Protein AF-A0A821MUF7-F1 (afdb_monomer_lite)

pLDDT: mean 85.92, std 6.58, range [56.72, 94.19]

Radius of gyration: 15.75 Å; chains: 1; bounding box: 33×28×43 Å

Structure (mmCIF, N/CA/C/O backbone):
data_AF-A0A821MUF7-F1
#
_entry.id   AF-A0A821MUF7-F1
#
loop_
_atom_site.group_PDB
_atom_site.id
_atom_site.type_symbol
_atom_site.label_atom_id
_atom_site.label_alt_id
_atom_site.label_comp_id
_atom_site.label_asym_id
_atom_site.label_entity_id
_atom_site.label_seq_id
_atom_site.pdbx_PDB_ins_code
_atom_site.Cartn_x
_atom_site.Cartn_y
_atom_site.Cartn_z
_atom_site.occupancy
_atom_site.B_iso_or_equiv
_atom_site.auth_seq_id
_atom_site.auth_comp_id
_atom_site.auth_asym_id
_atom_site.auth_atom_id
_atom_site.pdbx_PDB_model_num
ATOM 1 N N . MET A 1 1 ? -13.525 19.115 3.798 1.00 56.72 1 MET A N 1
ATOM 2 C CA . MET A 1 1 ? -12.127 18.654 4.001 1.00 56.72 1 MET A CA 1
ATOM 3 C C . MET A 1 1 ? -12.056 17.637 5.155 1.00 56.72 1 MET A C 1
ATOM 5 O O . MET A 1 1 ? -11.367 17.854 6.139 1.00 56.72 1 MET A O 1
ATOM 9 N N . THR A 1 2 ? -12.785 16.516 5.065 1.00 71.50 2 THR A N 1
ATOM 10 C CA . THR A 1 2 ? -12.882 15.529 6.174 1.00 71.50 2 THR A CA 1
ATOM 11 C C . THR A 1 2 ? -12.138 14.222 5.870 1.00 71.50 2 THR A C 1
ATOM 13 O O . THR A 1 2 ? -11.699 13.539 6.784 1.00 71.50 2 THR A O 1
ATOM 16 N N . TYR A 1 3 ? -11.907 13.927 4.587 1.00 76.81 3 TYR A N 1
ATOM 17 C CA . TYR A 1 3 ? -11.250 12.710 4.093 1.00 76.81 3 TYR A CA 1
ATOM 18 C C . TYR A 1 3 ? -9.830 12.519 4.662 1.00 76.81 3 TYR A C 1
ATOM 20 O O . TYR A 1 3 ? -9.464 11.447 5.125 1.00 76.81 3 TYR A O 1
ATOM 28 N N . TRP A 1 4 ? -9.031 13.584 4.728 1.00 81.88 4 TRP A N 1
ATOM 29 C CA . TRP A 1 4 ? -7.611 13.508 5.096 1.00 81.88 4 TRP A CA 1
ATOM 30 C C . TRP A 1 4 ? -7.336 13.333 6.598 1.00 81.88 4 TRP A C 1
ATOM 32 O O . TRP A 1 4 ? -6.173 13.269 6.994 1.00 81.88 4 TRP A O 1
ATOM 42 N N . LYS A 1 5 ? -8.366 13.278 7.453 1.00 82.38 5 LYS A N 1
ATOM 43 C CA . LYS A 1 5 ? -8.169 13.151 8.906 1.00 82.38 5 LYS A CA 1
ATOM 44 C C . LYS A 1 5 ? -7.809 11.730 9.342 1.00 82.38 5 LYS A C 1
ATOM 46 O O . LYS A 1 5 ? -7.069 11.576 10.306 1.00 82.38 5 LYS A O 1
ATOM 51 N N . THR A 1 6 ? -8.288 10.711 8.636 1.00 84.62 6 THR A N 1
ATOM 52 C CA . THR A 1 6 ? -8.093 9.313 9.038 1.00 84.62 6 THR A CA 1
ATOM 53 C C . THR A 1 6 ? -6.763 8.774 8.520 1.00 84.62 6 THR A C 1
ATOM 55 O O . THR A 1 6 ? -6.478 8.869 7.326 1.00 84.62 6 THR A O 1
ATOM 58 N N . PHE A 1 7 ? -5.966 8.162 9.400 1.00 85.12 7 PHE A N 1
ATOM 59 C CA . PHE A 1 7 ? -4.708 7.496 9.039 1.00 85.12 7 PHE A CA 1
ATOM 60 C C . PHE A 1 7 ? -4.903 6.450 7.930 1.00 85.12 7 PHE A C 1
ATOM 62 O O . PHE A 1 7 ? -4.216 6.497 6.912 1.00 85.12 7 PHE A O 1
ATOM 69 N N . TRP A 1 8 ? -5.916 5.591 8.073 1.00 87.12 8 TRP A N 1
ATOM 70 C CA . TRP A 1 8 ? -6.285 4.557 7.099 1.00 87.12 8 TRP A CA 1
ATOM 71 C C . TRP A 1 8 ? -6.467 5.075 5.684 1.00 87.12 8 TRP A C 1
ATOM 73 O O . TRP A 1 8 ? -6.082 4.436 4.716 1.00 87.12 8 TRP A O 1
ATOM 83 N N . ASN A 1 9 ? -7.021 6.270 5.571 1.00 89.06 9 ASN A N 1
ATOM 84 C CA . ASN A 1 9 ? -7.330 6.857 4.293 1.00 89.06 9 ASN A CA 1
ATOM 85 C C . ASN A 1 9 ? -6.089 7.444 3.597 1.00 89.06 9 ASN A C 1
ATOM 87 O O . ASN A 1 9 ? -5.983 7.427 2.375 1.00 89.06 9 ASN A O 1
ATOM 91 N N . LYS A 1 10 ? -5.104 7.908 4.377 1.00 90.06 10 LYS A N 1
ATOM 92 C CA . LYS A 1 10 ? -3.781 8.279 3.851 1.00 90.06 10 LYS A CA 1
ATOM 93 C C . LYS A 1 10 ? -3.006 7.043 3.389 1.00 90.06 10 LYS A C 1
ATOM 95 O O . LYS A 1 10 ? -2.361 7.099 2.348 1.00 90.06 10 LYS A O 1
ATOM 100 N N . LEU A 1 11 ? -3.094 5.943 4.144 1.00 90.94 11 LEU A N 1
ATOM 101 C CA . LEU A 1 11 ? -2.501 4.651 3.784 1.00 90.94 11 LEU A CA 1
ATOM 102 C C . LEU A 1 11 ? -3.088 4.116 2.467 1.00 90.94 11 LEU A C 1
ATOM 104 O O . LEU A 1 11 ? -2.343 3.650 1.610 1.00 90.94 11 LEU A O 1
ATOM 108 N N . ASP A 1 12 ? -4.405 4.229 2.288 1.00 91.00 12 ASP A N 1
ATOM 109 C CA . ASP A 1 12 ? -5.109 3.803 1.073 1.00 91.00 12 ASP A CA 1
ATOM 110 C C . ASP A 1 12 ? -4.623 4.588 -0.155 1.00 91.00 12 ASP A C 1
ATOM 112 O O . ASP A 1 12 ? -4.209 4.005 -1.154 1.00 91.00 12 ASP A O 1
ATOM 116 N N . VAL A 1 13 ? -4.546 5.920 -0.039 1.00 92.75 13 VAL A N 1
ATOM 117 C CA . VAL A 1 13 ? -4.007 6.788 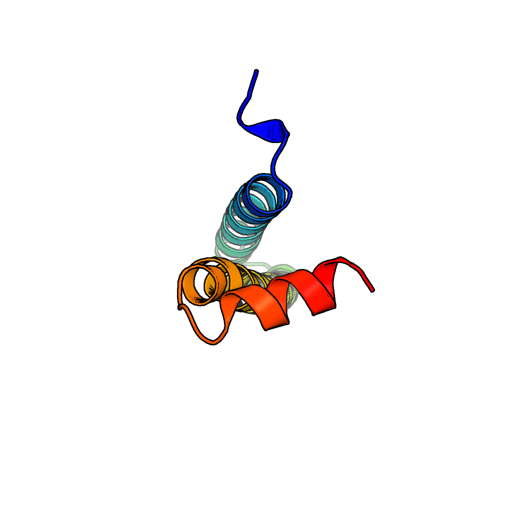-1.100 1.00 92.75 13 VAL A CA 1
ATOM 118 C C . VAL A 1 13 ? -2.546 6.451 -1.411 1.00 92.75 13 VAL A C 1
ATOM 120 O O . VAL A 1 13 ? -2.180 6.376 -2.583 1.00 92.75 13 VAL A O 1
ATOM 123 N N . LEU A 1 14 ? -1.714 6.219 -0.390 1.00 92.44 14 LEU A N 1
ATOM 124 C CA . LEU A 1 14 ? -0.314 5.829 -0.577 1.00 92.44 14 LEU A CA 1
ATOM 125 C C . LEU A 1 14 ? -0.193 4.500 -1.333 1.00 92.44 14 LEU A C 1
ATOM 127 O O . LEU A 1 14 ? 0.607 4.412 -2.260 1.00 92.44 14 LEU A O 1
ATOM 131 N N . SER A 1 15 ? -1.000 3.504 -0.962 1.00 92.19 15 SER A N 1
ATOM 132 C CA . SER A 1 15 ? -1.002 2.177 -1.592 1.00 92.19 15 SER A CA 1
ATOM 133 C C . SER A 1 15 ? -1.421 2.281 -3.059 1.00 92.19 15 SER A C 1
ATOM 135 O O . SER A 1 15 ? -0.722 1.811 -3.946 1.00 92.19 15 SER A O 1
ATOM 137 N N . ILE A 1 16 ? -2.489 3.025 -3.361 1.00 93.75 16 ILE A N 1
ATOM 138 C CA . ILE A 1 16 ? -2.929 3.241 -4.747 1.00 93.75 16 ILE A CA 1
ATOM 139 C C . ILE A 1 16 ? -1.819 3.894 -5.590 1.00 93.75 16 ILE A C 1
ATOM 141 O O . ILE A 1 16 ? -1.564 3.464 -6.716 1.00 93.75 16 ILE A O 1
ATOM 145 N N . ILE A 1 17 ? -1.130 4.909 -5.056 1.00 94.06 17 ILE A N 1
ATOM 146 C CA . ILE A 1 17 ? -0.014 5.563 -5.758 1.00 94.06 17 ILE A CA 1
ATOM 147 C C . ILE A 1 17 ? 1.139 4.575 -5.987 1.00 94.06 17 ILE A C 1
ATOM 149 O O . ILE A 1 17 ? 1.656 4.504 -7.103 1.00 94.06 17 ILE A O 1
ATOM 153 N N . LEU A 1 18 ? 1.530 3.804 -4.964 1.00 92.50 18 LEU A N 1
ATOM 154 C CA . LEU A 1 18 ? 2.604 2.811 -5.068 1.00 92.50 18 LEU A CA 1
ATOM 155 C C . LEU A 1 18 ? 2.286 1.744 -6.118 1.00 92.50 18 LEU A C 1
ATOM 157 O O . LEU A 1 18 ? 3.152 1.408 -6.929 1.00 92.50 18 LEU A O 1
ATOM 161 N N . PHE A 1 19 ? 1.042 1.268 -6.140 1.00 93.12 19 PHE A N 1
ATOM 162 C CA . PHE A 1 19 ? 0.559 0.309 -7.119 1.00 93.12 19 PHE A CA 1
ATOM 163 C C . PHE A 1 19 ? 0.691 0.847 -8.546 1.00 93.12 19 PHE A C 1
ATOM 165 O O . PHE A 1 19 ? 1.279 0.180 -9.396 1.00 93.12 19 PHE A O 1
ATOM 172 N N . PHE A 1 20 ? 0.217 2.069 -8.817 1.00 94.19 20 PHE A N 1
ATOM 173 C CA . PHE A 1 20 ? 0.351 2.669 -10.149 1.00 94.19 20 PHE A CA 1
ATOM 174 C C . PHE A 1 20 ? 1.813 2.880 -10.543 1.00 94.19 20 PHE A C 1
ATOM 176 O O . PHE A 1 20 ? 2.176 2.585 -11.681 1.00 94.19 20 PHE A O 1
ATOM 183 N N . VAL A 1 21 ? 2.664 3.336 -9.621 1.00 91.56 21 VAL A N 1
ATOM 184 C CA . VAL A 1 21 ? 4.101 3.499 -9.884 1.00 91.56 21 VAL A CA 1
ATOM 185 C C . VAL A 1 21 ? 4.739 2.154 -10.229 1.00 91.56 21 VAL A C 1
ATOM 187 O O . VAL A 1 21 ? 5.377 2.047 -11.273 1.00 91.56 21 VAL A O 1
ATOM 190 N N . GLY A 1 22 ? 4.526 1.114 -9.416 1.00 89.75 22 GLY A N 1
ATOM 191 C CA . GLY A 1 22 ? 5.051 -0.230 -9.672 1.00 89.75 22 GLY A CA 1
ATOM 192 C C . GLY A 1 22 ? 4.505 -0.849 -10.962 1.00 89.75 22 GLY A C 1
ATOM 193 O O . GLY A 1 22 ? 5.244 -1.502 -11.700 1.00 89.75 22 GLY A O 1
ATOM 194 N N . PHE A 1 23 ? 3.234 -0.593 -11.277 1.00 90.25 23 PHE A N 1
ATOM 195 C CA . PHE A 1 23 ? 2.595 -1.046 -12.508 1.00 90.25 23 PHE A CA 1
ATOM 196 C C . PHE A 1 23 ? 3.201 -0.368 -13.739 1.00 90.25 23 PHE A C 1
ATOM 198 O O . PHE A 1 23 ? 3.597 -1.065 -14.667 1.00 90.25 23 PHE A O 1
ATOM 205 N N . ILE A 1 24 ? 3.357 0.961 -13.739 1.00 90.81 24 ILE A N 1
ATOM 206 C CA . ILE A 1 24 ? 3.986 1.706 -14.843 1.00 90.81 24 ILE A CA 1
ATOM 207 C C . ILE A 1 24 ? 5.437 1.252 -15.038 1.00 90.81 24 ILE A C 1
ATOM 209 O O . ILE A 1 24 ? 5.850 0.990 -16.169 1.00 90.81 24 ILE A O 1
ATOM 213 N N . LEU A 1 25 ? 6.193 1.094 -13.947 1.00 87.56 25 LEU A N 1
ATOM 214 C CA . LEU A 1 25 ? 7.597 0.675 -13.987 1.00 87.56 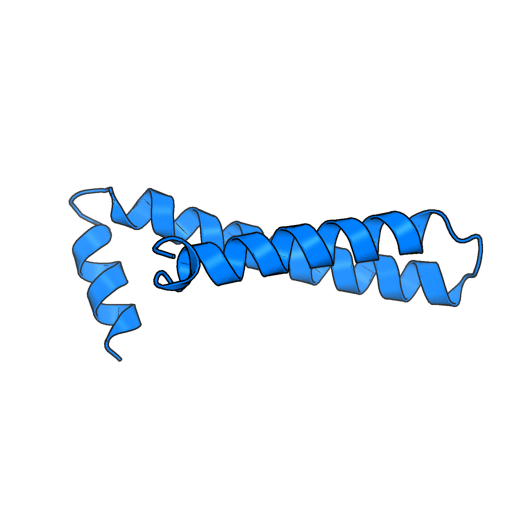25 LEU A CA 1
ATOM 215 C C . LEU A 1 25 ? 7.775 -0.723 -14.606 1.00 87.56 25 LEU A C 1
ATOM 217 O O . LEU A 1 25 ? 8.813 -1.001 -15.204 1.00 87.56 25 LEU A O 1
ATOM 221 N N . ARG A 1 26 ? 6.743 -1.576 -14.537 1.00 84.69 26 ARG A N 1
ATOM 222 C CA . ARG A 1 26 ? 6.720 -2.902 -15.169 1.00 84.69 26 ARG A CA 1
ATOM 223 C C . ARG A 1 26 ? 6.572 -2.865 -16.694 1.00 84.69 26 ARG A C 1
ATOM 225 O O . ARG A 1 26 ? 7.011 -3.807 -17.347 1.00 84.69 26 ARG A O 1
ATOM 232 N N . PHE A 1 27 ? 5.980 -1.817 -17.271 1.00 85.12 27 PHE A N 1
ATOM 233 C CA . PHE A 1 27 ? 5.846 -1.678 -18.732 1.00 85.12 27 PHE A CA 1
ATOM 234 C C . PHE A 1 27 ? 7.077 -1.058 -19.400 1.00 85.12 27 PHE A C 1
ATOM 236 O O . PHE A 1 27 ? 7.150 -1.019 -20.627 1.00 85.12 27 PHE A O 1
ATOM 243 N N . ILE A 1 28 ? 8.049 -0.586 -18.618 1.00 86.81 28 ILE A N 1
ATOM 244 C CA . ILE A 1 28 ? 9.291 -0.026 -19.143 1.00 86.81 28 ILE A CA 1
ATOM 245 C C . ILE A 1 28 ? 10.254 -1.188 -19.453 1.00 86.81 28 ILE A C 1
ATOM 247 O O . ILE A 1 28 ? 10.611 -1.933 -18.538 1.00 86.81 28 ILE A O 1
ATOM 251 N N . PRO A 1 29 ? 10.716 -1.356 -20.708 1.00 77.50 29 PRO A N 1
ATOM 252 C CA . PRO A 1 29 ? 11.604 -2.448 -21.114 1.00 77.50 29 PRO A CA 1
ATOM 253 C C . PRO A 1 29 ? 13.066 -2.170 -20.715 1.00 77.50 29 PRO A C 1
ATOM 255 O O . PRO A 1 29 ? 13.973 -2.190 -21.543 1.00 77.50 29 PRO A O 1
ATOM 258 N N . VAL A 1 30 ? 13.299 -1.871 -19.437 1.00 84.44 30 VAL A N 1
ATOM 259 C CA . VAL A 1 30 ? 14.625 -1.643 -18.848 1.00 84.44 30 VAL A CA 1
ATOM 260 C C . VAL A 1 30 ? 14.799 -2.639 -17.705 1.00 84.44 30 VAL A C 1
ATOM 262 O O . VAL A 1 30 ? 13.957 -2.711 -16.812 1.00 84.44 30 VAL A O 1
ATOM 265 N N . ALA A 1 31 ? 15.887 -3.414 -17.724 1.00 78.00 31 ALA A N 1
ATOM 266 C CA . ALA A 1 31 ? 16.125 -4.491 -16.756 1.00 78.00 31 ALA A CA 1
ATOM 267 C C . ALA A 1 31 ? 16.091 -3.999 -15.294 1.00 78.00 31 ALA A C 1
ATOM 269 O O . ALA A 1 31 ? 15.451 -4.615 -14.443 1.00 78.00 31 ALA A O 1
ATOM 270 N N . GLU A 1 32 ? 16.683 -2.834 -15.026 1.00 80.12 32 GLU A N 1
ATOM 271 C CA . GLU A 1 32 ? 16.686 -2.196 -13.701 1.00 80.12 32 GLU A CA 1
ATOM 272 C C . GLU A 1 32 ? 15.277 -1.795 -13.232 1.00 80.12 32 GLU A C 1
ATOM 274 O O . GLU A 1 32 ? 14.930 -1.932 -12.056 1.00 80.12 32 GLU A O 1
ATOM 279 N N . CYS A 1 33 ? 14.423 -1.353 -14.162 1.00 81.19 33 CYS A N 1
ATOM 280 C CA . CYS A 1 33 ? 13.036 -1.000 -13.867 1.00 81.19 33 CYS A CA 1
ATOM 281 C C . CYS A 1 33 ? 12.213 -2.224 -13.455 1.00 81.19 33 CYS A C 1
ATOM 283 O O . CYS A 1 33 ? 11.325 -2.094 -12.616 1.00 81.19 33 CYS A 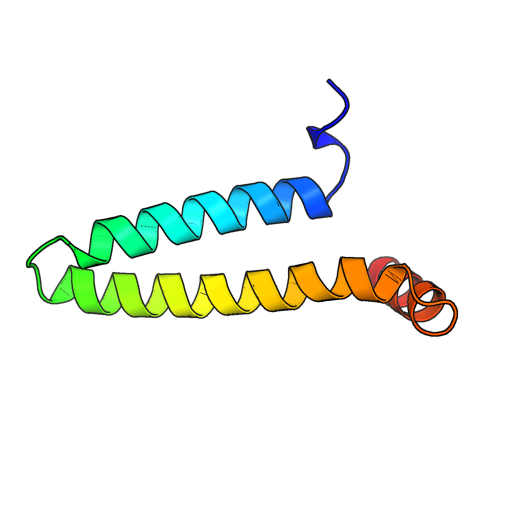O 1
ATOM 285 N N . PHE A 1 34 ? 12.536 -3.416 -13.966 1.00 84.56 34 PHE A N 1
ATOM 286 C CA . PHE A 1 34 ? 11.840 -4.647 -13.593 1.00 84.56 34 PHE A CA 1
ATOM 287 C C . PHE A 1 34 ? 12.120 -5.052 -12.138 1.00 84.56 34 PHE A C 1
ATOM 289 O O . PHE A 1 34 ? 11.188 -5.377 -11.399 1.00 84.56 34 PHE A O 1
ATOM 296 N N . CYS A 1 35 ? 13.380 -4.969 -11.696 1.00 87.62 35 CYS A N 1
ATOM 297 C CA . CYS A 1 35 ? 13.744 -5.204 -10.294 1.00 87.62 35 CYS A CA 1
ATOM 298 C C . CYS A 1 35 ? 13.060 -4.196 -9.363 1.00 87.62 35 CYS A C 1
ATOM 300 O O . CYS A 1 35 ? 12.446 -4.588 -8.368 1.00 87.62 35 CYS A O 1
ATOM 302 N N . ALA A 1 36 ? 13.097 -2.909 -9.716 1.00 88.81 36 ALA A N 1
ATOM 303 C CA . ALA A 1 36 ? 12.436 -1.865 -8.940 1.00 88.81 36 ALA A CA 1
ATOM 304 C C . ALA A 1 36 ? 10.906 -2.057 -8.887 1.00 88.81 36 ALA A C 1
ATOM 306 O O . ALA A 1 36 ? 10.310 -1.912 -7.819 1.00 88.81 36 ALA A O 1
ATOM 307 N N . ALA A 1 37 ? 10.274 -2.457 -9.997 1.00 90.00 37 ALA A N 1
ATOM 308 C CA . ALA A 1 37 ? 8.841 -2.745 -10.058 1.00 90.00 37 ALA A CA 1
ATOM 309 C C . ALA A 1 37 ? 8.465 -3.907 -9.130 1.00 90.00 37 ALA A C 1
ATOM 311 O O . ALA A 1 37 ? 7.460 -3.845 -8.424 1.00 90.00 37 ALA A O 1
ATOM 312 N N . HIS A 1 38 ? 9.285 -4.959 -9.104 1.00 89.12 38 HIS A N 1
ATOM 313 C CA . HIS A 1 38 ? 9.035 -6.134 -8.277 1.00 89.12 38 HIS A CA 1
ATOM 314 C C . HIS A 1 38 ? 9.133 -5.816 -6.778 1.00 89.12 38 HIS A C 1
ATOM 316 O O . HIS A 1 38 ? 8.283 -6.247 -5.996 1.00 89.12 38 HIS A O 1
ATOM 322 N N . ILE A 1 39 ? 10.118 -5.004 -6.383 1.00 92.00 39 ILE A N 1
ATOM 323 C CA . ILE A 1 39 ? 10.263 -4.528 -5.000 1.00 92.00 39 ILE A CA 1
ATOM 324 C C . ILE A 1 39 ? 9.078 -3.633 -4.617 1.00 92.00 39 ILE A C 1
ATOM 326 O O . ILE A 1 39 ? 8.462 -3.852 -3.574 1.00 92.00 39 ILE A O 1
ATOM 330 N N . ALA A 1 40 ? 8.716 -2.672 -5.472 1.00 91.56 40 ALA A N 1
ATOM 331 C CA . ALA A 1 40 ? 7.600 -1.762 -5.224 1.00 91.56 40 ALA A CA 1
ATOM 332 C C . ALA A 1 40 ? 6.270 -2.514 -5.049 1.00 91.56 40 ALA A C 1
ATOM 334 O O . ALA A 1 40 ? 5.558 -2.277 -4.077 1.00 91.56 40 ALA A O 1
ATOM 335 N N . LEU A 1 41 ? 5.971 -3.474 -5.929 1.00 91.88 41 LEU A N 1
ATOM 336 C CA . LEU A 1 41 ? 4.759 -4.295 -5.835 1.00 91.88 41 LEU A CA 1
ATOM 337 C C . LEU A 1 41 ? 4.762 -5.219 -4.603 1.00 91.88 41 LEU A C 1
ATOM 339 O O . LEU A 1 41 ? 3.709 -5.476 -4.026 1.00 91.88 41 LEU A O 1
ATOM 343 N N . SER A 1 42 ? 5.930 -5.693 -4.159 1.00 92.88 42 SER A N 1
ATOM 344 C CA . SER A 1 42 ? 6.041 -6.499 -2.930 1.00 92.88 42 SER A CA 1
ATOM 345 C C . SER A 1 42 ? 5.730 -5.674 -1.672 1.00 92.88 42 SER A C 1
ATOM 347 O O . SER A 1 42 ? 5.065 -6.151 -0.748 1.00 92.88 42 SER A O 1
ATOM 349 N N . ILE A 1 43 ? 6.181 -4.416 -1.643 1.00 92.94 43 ILE A N 1
ATOM 350 C CA . ILE A 1 43 ? 5.843 -3.466 -0.573 1.00 92.94 43 ILE A CA 1
ATOM 351 C C . ILE A 1 43 ? 4.353 -3.112 -0.635 1.00 92.94 43 ILE A C 1
ATOM 353 O O . ILE A 1 43 ? 3.693 -3.102 0.402 1.00 92.94 43 ILE A O 1
ATOM 357 N N . ASP A 1 44 ? 3.810 -2.891 -1.833 1.00 93.69 44 ASP A N 1
ATOM 358 C CA . ASP A 1 44 ? 2.391 -2.587 -2.039 1.00 93.69 44 ASP A CA 1
ATOM 359 C C . ASP A 1 44 ? 1.479 -3.676 -1.453 1.00 93.69 44 ASP A C 1
ATOM 361 O O . ASP A 1 44 ? 0.599 -3.389 -0.642 1.00 93.69 44 ASP A O 1
ATOM 365 N N . VAL A 1 45 ? 1.762 -4.948 -1.748 1.00 91.25 45 VAL A N 1
ATOM 366 C CA . VAL A 1 45 ? 1.039 -6.091 -1.161 1.00 91.25 45 VAL A CA 1
ATOM 367 C C . VAL A 1 45 ? 1.077 -6.067 0.374 1.00 91.25 45 VAL A C 1
ATOM 369 O O . VAL A 1 45 ? 0.070 -6.356 1.023 1.00 91.25 45 VAL A O 1
ATOM 372 N N . SER A 1 46 ? 2.202 -5.675 0.975 1.00 93.38 46 SER A N 1
ATOM 373 C CA . SER A 1 46 ? 2.313 -5.541 2.436 1.00 93.38 46 SER A CA 1
ATOM 374 C C . SER A 1 46 ? 1.397 -4.439 2.988 1.00 93.38 46 SER A C 1
ATOM 376 O O . SER A 1 46 ? 0.772 -4.624 4.036 1.00 93.38 46 SER A O 1
ATOM 378 N N . LEU A 1 47 ? 1.249 -3.319 2.272 1.00 91.56 47 LEU A N 1
ATOM 379 C CA . LEU A 1 47 ? 0.324 -2.240 2.641 1.00 91.56 47 LEU A CA 1
ATOM 380 C C . LEU A 1 47 ? -1.144 -2.687 2.543 1.00 91.56 47 LEU A C 1
ATOM 382 O O . LEU A 1 47 ? -1.943 -2.376 3.431 1.00 91.56 47 LEU A O 1
ATOM 386 N N . TRP A 1 48 ? -1.493 -3.490 1.536 1.00 89.88 48 TRP A N 1
ATOM 387 C CA . TRP A 1 48 ? -2.829 -4.088 1.413 1.00 89.88 48 TRP A CA 1
ATOM 388 C C . TRP A 1 48 ? -3.169 -5.051 2.563 1.00 89.88 48 TRP A C 1
ATOM 390 O O . TRP A 1 48 ? -4.315 -5.088 3.031 1.00 89.88 48 TRP A O 1
ATOM 400 N N . PHE A 1 49 ? -2.185 -5.786 3.092 1.00 90.75 49 PHE A N 1
ATOM 401 C CA . PHE A 1 49 ? -2.387 -6.581 4.309 1.00 90.75 49 PHE A CA 1
ATOM 402 C C . PHE A 1 49 ? -2.678 -5.701 5.527 1.00 90.75 49 PHE A C 1
ATOM 404 O O . PHE A 1 49 ? -3.590 -6.011 6.296 1.00 90.75 49 PHE A O 1
ATOM 411 N N . ILE A 1 50 ? -1.977 -4.573 5.676 1.00 89.50 50 ILE A N 1
ATOM 412 C CA . ILE A 1 50 ? -2.261 -3.603 6.743 1.00 89.50 50 ILE A CA 1
ATOM 413 C C . ILE A 1 50 ? -3.682 -3.051 6.584 1.00 89.50 50 ILE A C 1
ATOM 415 O O . ILE A 1 50 ? -4.425 -3.004 7.561 1.00 89.50 50 ILE A O 1
ATOM 419 N N . ARG A 1 51 ? -4.117 -2.715 5.363 1.00 87.38 51 ARG A N 1
ATOM 420 C CA . ARG A 1 51 ? -5.489 -2.250 5.083 1.00 87.38 51 ARG A CA 1
ATOM 421 C C . ARG A 1 51 ? -6.560 -3.250 5.523 1.00 87.38 51 ARG A C 1
ATOM 423 O O . ARG A 1 51 ? -7.618 -2.838 5.998 1.00 87.38 51 ARG A O 1
ATOM 430 N N . SER A 1 52 ? -6.278 -4.546 5.419 1.00 84.25 52 SER A N 1
ATOM 431 C CA . SER A 1 52 ? -7.189 -5.602 5.875 1.00 84.25 52 SER A CA 1
ATOM 432 C C . SER A 1 52 ? -7.410 -5.580 7.399 1.00 84.25 52 SER A C 1
ATOM 434 O O . SER A 1 52 ? -8.464 -6.012 7.866 1.00 84.25 52 SER A O 1
ATOM 436 N N . LEU A 1 53 ? -6.482 -5.016 8.187 1.00 87.31 53 LEU A N 1
ATOM 437 C CA . LEU A 1 53 ? -6.640 -4.847 9.640 1.00 87.31 53 LEU A CA 1
ATOM 438 C C . LEU A 1 53 ? -7.788 -3.899 10.003 1.00 87.31 53 LEU 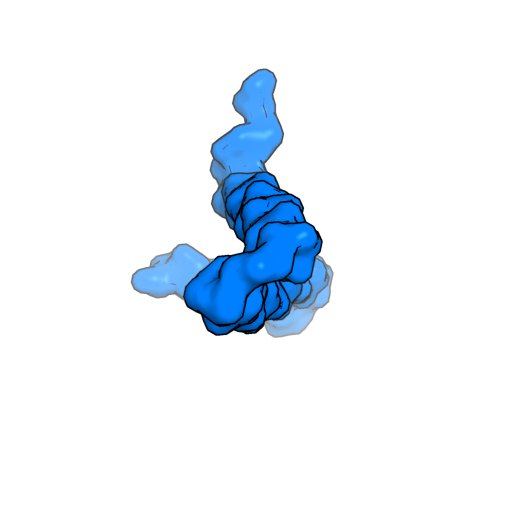A C 1
ATOM 440 O O . LEU A 1 53 ? -8.487 -4.152 10.979 1.00 87.31 53 LEU A O 1
ATOM 444 N N . ASP A 1 54 ? -8.031 -2.860 9.203 1.00 85.69 54 ASP A N 1
ATOM 445 C CA . ASP A 1 54 ? -9.169 -1.948 9.391 1.00 85.69 54 ASP A CA 1
ATOM 446 C C . ASP A 1 54 ? -10.506 -2.696 9.264 1.00 85.69 54 ASP A C 1
ATOM 448 O O . ASP A 1 54 ? -11.419 -2.515 10.068 1.00 85.69 54 ASP A O 1
ATOM 452 N N . MET A 1 55 ? -10.595 -3.642 8.322 1.00 83.94 55 MET A N 1
ATOM 453 C CA . MET A 1 55 ? -11.774 -4.501 8.198 1.00 83.94 55 MET A CA 1
ATOM 454 C C . MET A 1 55 ? -11.937 -5.400 9.433 1.00 83.94 55 MET A C 1
ATOM 456 O O . MET A 1 55 ? -13.050 -5.561 9.941 1.00 83.94 55 MET A O 1
ATOM 460 N N . PHE A 1 56 ? -10.836 -5.929 9.979 1.00 83.00 56 PHE A N 1
ATOM 461 C CA . PHE A 1 56 ? -10.855 -6.697 11.228 1.00 83.00 56 PHE A CA 1
ATOM 462 C C . PHE A 1 56 ? -11.166 -5.848 12.467 1.00 83.00 56 PHE A C 1
ATOM 464 O O . PHE A 1 56 ? -11.695 -6.389 13.442 1.00 83.00 56 PHE A O 1
ATOM 471 N N . ALA A 1 57 ? -10.928 -4.535 12.437 1.00 80.62 57 ALA A N 1
ATOM 472 C CA . ALA A 1 57 ? -11.282 -3.640 13.536 1.00 80.62 57 ALA A CA 1
ATOM 473 C C . ALA A 1 57 ? -12.803 -3.582 13.772 1.00 80.62 57 ALA A C 1
ATOM 475 O O . ALA A 1 57 ? -13.249 -3.396 14.905 1.00 80.62 57 ALA A O 1
ATOM 476 N N . SER A 1 58 ? -13.608 -3.839 12.736 1.00 78.38 58 SER A N 1
ATOM 477 C CA . SER A 1 58 ? -15.069 -3.951 12.858 1.00 78.38 58 SER A CA 1
ATOM 478 C C . SER A 1 58 ? -15.537 -5.213 13.606 1.00 78.38 58 SER A C 1
ATOM 480 O O . SER A 1 58 ? -16.680 -5.289 14.068 1.00 78.38 58 SER A O 1
ATOM 482 N N . VAL A 1 59 ? -14.667 -6.216 13.774 1.00 85.12 59 VAL A N 1
ATOM 483 C CA . VAL A 1 59 ? -15.008 -7.479 14.438 1.00 85.12 59 VAL A CA 1
ATOM 484 C C . VAL A 1 59 ? -14.975 -7.294 15.956 1.00 85.12 59 VAL A C 1
ATOM 486 O O . VAL A 1 59 ? -13.928 -7.005 16.534 1.00 85.12 59 VAL A O 1
ATOM 489 N N . ARG A 1 60 ? -16.102 -7.566 16.636 1.00 72.12 60 ARG A N 1
ATOM 490 C CA . ARG A 1 60 ? -16.304 -7.353 18.092 1.00 72.12 60 ARG A CA 1
ATOM 491 C C . ARG A 1 60 ? -15.172 -7.846 19.008 1.00 72.12 60 ARG A C 1
ATOM 493 O O . ARG A 1 60 ? -14.967 -7.268 20.067 1.00 72.12 60 ARG A O 1
ATOM 500 N N . ARG A 1 61 ? -14.466 -8.924 18.646 1.00 78.31 61 ARG A N 1
ATOM 501 C CA . ARG A 1 61 ? -13.367 -9.495 19.455 1.00 78.31 61 ARG A CA 1
ATOM 502 C C . ARG A 1 61 ? -11.976 -8.948 19.108 1.00 78.31 61 ARG A C 1
ATOM 504 O O . ARG A 1 61 ? -11.075 -9.057 19.935 1.00 78.31 61 ARG A O 1
ATOM 511 N N . LEU A 1 62 ? -11.790 -8.418 17.899 1.00 79.38 62 LEU A N 1
ATOM 512 C CA . LEU A 1 62 ? -10.491 -7.984 17.366 1.00 79.38 62 LEU A CA 1
ATOM 513 C C . LEU A 1 62 ? -10.341 -6.458 17.385 1.00 79.38 62 LEU A C 1
ATOM 515 O O . LEU A 1 62 ? -9.234 -5.977 17.601 1.00 79.38 62 LEU A O 1
ATOM 519 N N . GLY A 1 63 ? -11.444 -5.712 17.268 1.00 81.25 63 GLY A N 1
ATOM 520 C CA . GLY A 1 63 ? -11.466 -4.249 17.344 1.00 81.25 63 GLY A CA 1
ATOM 521 C C . GLY A 1 63 ? -10.758 -3.670 18.570 1.00 81.25 63 GLY A C 1
ATOM 522 O O . GLY A 1 63 ? -9.800 -2.921 18.394 1.00 81.25 63 GLY A O 1
ATOM 523 N N . PRO A 1 64 ? -11.126 -4.061 19.808 1.00 82.12 64 PRO A N 1
ATOM 524 C CA . PRO A 1 64 ? -10.485 -3.528 21.012 1.00 82.12 64 PRO A CA 1
ATOM 525 C C . PRO A 1 64 ? -8.977 -3.804 21.059 1.00 82.12 64 PRO A C 1
ATOM 527 O O . PRO A 1 64 ? -8.207 -2.965 21.508 1.00 82.12 64 PRO A O 1
ATOM 530 N N . LYS A 1 65 ? -8.541 -4.963 20.547 1.00 83.94 65 LYS A N 1
ATOM 531 C CA . LYS A 1 65 ? -7.122 -5.344 20.511 1.00 83.94 65 LYS A CA 1
ATOM 532 C C . LYS A 1 65 ? -6.327 -4.527 19.492 1.00 83.94 65 LYS A C 1
ATOM 534 O O . LYS A 1 65 ? -5.185 -4.176 19.759 1.00 83.94 65 LYS A O 1
ATOM 539 N N . LEU A 1 66 ? -6.931 -4.222 18.345 1.00 82.44 66 LEU A N 1
ATOM 540 C CA . LEU A 1 66 ? -6.325 -3.371 17.319 1.00 82.44 66 LEU A CA 1
ATOM 541 C C . LEU A 1 66 ? -6.175 -1.926 17.805 1.00 82.44 66 LEU A C 1
ATOM 543 O O . LEU A 1 66 ? -5.120 -1.336 17.601 1.00 82.44 66 LEU A O 1
ATOM 547 N N . VAL A 1 67 ? -7.181 -1.394 18.509 1.00 82.44 67 VAL A N 1
ATOM 548 C CA . VAL A 1 67 ? -7.103 -0.054 19.117 1.00 82.44 67 VAL A CA 1
ATOM 549 C C . VAL A 1 67 ? -6.008 0.008 20.188 1.00 82.44 67 VAL A C 1
ATOM 551 O O . VAL A 1 67 ? -5.257 0.976 20.233 1.00 82.44 67 VAL A O 1
ATOM 554 N N . MET A 1 68 ? -5.845 -1.044 21.001 1.00 87.62 68 MET A N 1
ATOM 555 C CA . MET A 1 68 ? -4.742 -1.112 21.970 1.00 87.62 68 MET A CA 1
ATOM 556 C C . MET A 1 68 ? -3.363 -1.070 21.301 1.00 87.62 68 MET A C 1
ATOM 558 O O . MET A 1 68 ? -2.471 -0.423 21.826 1.00 87.62 68 MET A O 1
ATOM 562 N N . ILE A 1 69 ? -3.183 -1.731 20.153 1.00 85.19 69 ILE A N 1
ATOM 563 C CA . ILE A 1 69 ? -1.922 -1.699 19.392 1.00 85.19 69 ILE A CA 1
ATOM 564 C C . ILE A 1 69 ? -1.656 -0.325 18.774 1.00 85.19 69 ILE A C 1
ATOM 566 O O . ILE A 1 69 ? -0.500 0.059 18.656 1.00 85.19 69 ILE A O 1
ATOM 570 N N . SER A 1 70 ? -2.693 0.418 18.379 1.00 79.12 70 SER A N 1
ATOM 571 C CA . SER A 1 70 ? -2.511 1.769 17.831 1.00 79.12 70 SER A CA 1
ATOM 572 C C . SER A 1 70 ? -2.186 2.834 18.881 1.00 79.12 70 SER A C 1
ATOM 574 O O . SER A 1 70 ? -1.718 3.905 18.513 1.00 79.12 70 SER A O 1
ATOM 576 N N . GLU A 1 71 ? -2.477 2.560 20.155 1.00 81.88 71 GLU A N 1
ATOM 577 C CA . GLU A 1 71 ? -2.249 3.469 21.292 1.00 81.88 71 GLU A CA 1
ATOM 578 C C . GLU A 1 71 ? -0.918 3.192 22.024 1.00 81.88 71 GLU A C 1
ATOM 580 O O . GLU A 1 71 ? -0.593 3.898 22.978 1.00 81.88 71 GLU A O 1
ATOM 585 N N . MET A 1 72 ? -0.167 2.163 21.606 1.00 73.12 72 MET A N 1
ATOM 586 C CA . MET A 1 72 ? 1.196 1.866 22.079 1.00 73.12 72 MET A CA 1
ATOM 587 C C . MET A 1 72 ? 2.239 2.601 21.240 1.00 73.12 72 MET A C 1
ATOM 589 O O . MET A 1 72 ? 3.219 3.083 21.849 1.00 73.12 72 MET A O 1
#

Sequence (72 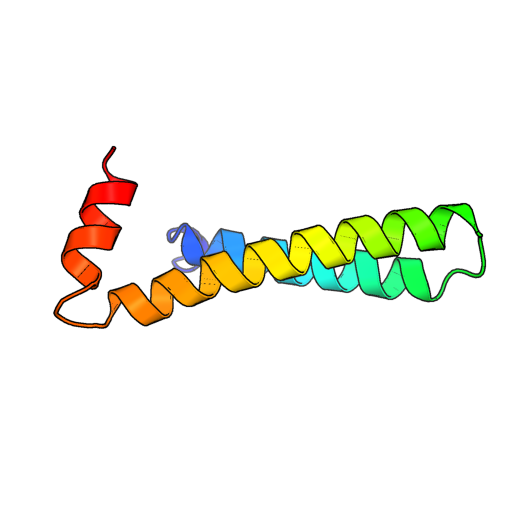aa):
MTYWKTFWNKLDVLSIILFFVGFILRFIPVAECFCAAHIALSIDVSLWFIRSLDMFASVRRLGPKLVMISEM

Foldseek 3Di:
DPQPPDPLSVLVVVLVVLLVQLVVLCPDPDPVSPVVSVVSVVVSVVSVVVNVLVVVLPPPVSVVVVVVVVVD

Secondary structure (DSSP, 8-state):
--GGG-HHHHHHHHHHHHHHHHHHHHHS--HHHHHHHHHHHHHHHHHHHHHHHHH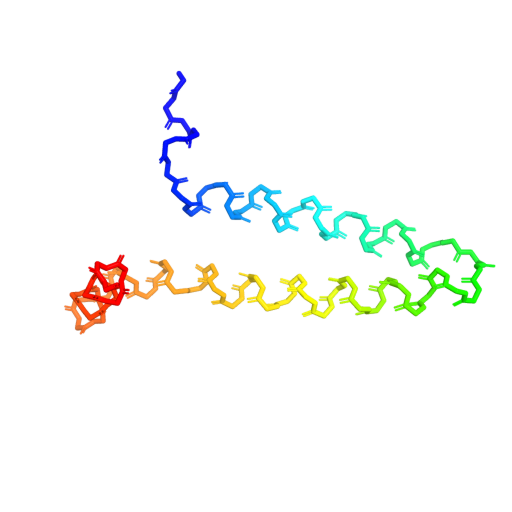HHTSTTTHHHHHHHHT-